Protein AF-A0A9E4N313-F1 (afdb_monomer_lite)

pLDDT: mean 80.67, std 12.79, range [49.53, 95.38]

Structure (mmCIF, N/CA/C/O backbone):
data_AF-A0A9E4N313-F1
#
_entry.id   AF-A0A9E4N313-F1
#
loop_
_atom_site.group_PDB
_atom_site.id
_atom_site.type_symbol
_atom_site.label_atom_id
_atom_site.label_alt_id
_atom_site.label_comp_id
_atom_site.label_asym_id
_atom_site.label_entity_id
_atom_site.label_seq_id
_atom_site.pdbx_PDB_ins_code
_atom_site.Cartn_x
_atom_site.Cartn_y
_atom_site.Cartn_z
_atom_site.occupancy
_atom_site.B_iso_or_equiv
_atom_site.auth_seq_id
_atom_site.auth_comp_id
_atom_site.auth_asym_id
_atom_site.auth_atom_id
_atom_site.pdbx_PDB_model_num
ATOM 1 N N . MET A 1 1 ? 15.731 -11.519 -10.674 1.00 49.53 1 MET A N 1
ATOM 2 C CA . MET A 1 1 ? 15.086 -11.826 -9.377 1.00 49.53 1 MET A CA 1
ATOM 3 C C . MET A 1 1 ? 14.420 -13.196 -9.506 1.00 49.53 1 MET A C 1
ATOM 5 O O . MET A 1 1 ? 13.702 -13.385 -10.477 1.00 49.53 1 MET A O 1
ATOM 9 N N . GLY A 1 2 ? 14.708 -14.179 -8.647 1.00 55.78 2 GLY A N 1
ATOM 10 C CA . GLY A 1 2 ? 14.119 -15.526 -8.777 1.00 55.78 2 GLY A CA 1
ATOM 11 C C . GLY A 1 2 ? 12.646 -15.583 -8.343 1.00 55.78 2 GLY A C 1
ATOM 12 O O . GLY A 1 2 ? 12.259 -14.854 -7.434 1.00 55.78 2 GLY A O 1
ATOM 13 N N . ILE A 1 3 ? 11.850 -16.485 -8.934 1.00 55.41 3 ILE A N 1
ATOM 14 C CA . ILE A 1 3 ? 10.417 -16.712 -8.620 1.00 55.41 3 ILE A CA 1
ATOM 15 C C . ILE A 1 3 ? 10.149 -16.881 -7.113 1.00 55.41 3 ILE A C 1
ATOM 17 O O . ILE A 1 3 ? 9.160 -16.381 -6.591 1.00 55.41 3 ILE A O 1
ATOM 21 N N . ILE A 1 4 ? 11.060 -17.530 -6.383 1.00 50.84 4 ILE A N 1
ATOM 22 C CA . ILE A 1 4 ? 10.924 -17.765 -4.935 1.00 50.84 4 ILE A CA 1
ATOM 23 C C . ILE A 1 4 ? 11.056 -16.464 -4.125 1.00 50.84 4 ILE A C 1
ATOM 25 O O . ILE A 1 4 ? 10.411 -16.316 -3.091 1.00 50.84 4 ILE A O 1
ATOM 29 N N . VAL A 1 5 ? 11.879 -15.518 -4.584 1.00 56.56 5 VAL A N 1
ATOM 30 C CA . VAL A 1 5 ? 12.032 -14.203 -3.937 1.00 56.56 5 VAL A CA 1
ATOM 31 C C . VAL A 1 5 ? 10.777 -13.363 -4.176 1.00 56.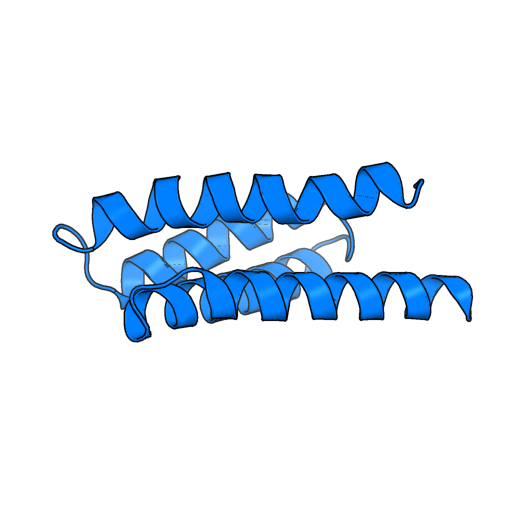56 5 VAL A C 1
ATOM 33 O O . VAL A 1 5 ? 10.273 -12.745 -3.247 1.00 56.56 5 VAL A O 1
ATOM 36 N N . PHE A 1 6 ? 10.216 -13.446 -5.382 1.00 57.84 6 PHE A N 1
ATOM 37 C CA . PHE A 1 6 ? 8.975 -12.777 -5.767 1.00 57.84 6 PHE A CA 1
ATOM 38 C C . PHE A 1 6 ? 7.767 -13.242 -4.933 1.00 57.84 6 PHE A C 1
ATOM 40 O O . PHE A 1 6 ? 7.065 -12.437 -4.334 1.00 57.84 6 PHE A O 1
ATOM 47 N N . LEU A 1 7 ? 7.595 -14.560 -4.779 1.00 54.25 7 LEU A N 1
ATOM 48 C CA . LEU A 1 7 ? 6.501 -15.145 -3.991 1.00 54.25 7 LEU A CA 1
ATOM 49 C C . LEU A 1 7 ? 6.610 -14.885 -2.479 1.00 54.25 7 LEU A C 1
ATOM 51 O O . LEU A 1 7 ? 5.611 -14.962 -1.770 1.00 54.25 7 LEU A O 1
ATOM 55 N N . LYS A 1 8 ? 7.808 -14.601 -1.955 1.00 54.75 8 LYS A N 1
ATOM 56 C CA . LYS A 1 8 ? 7.976 -14.232 -0.541 1.00 54.75 8 LYS A CA 1
ATOM 57 C C . LYS A 1 8 ? 7.640 -12.766 -0.288 1.00 54.75 8 LYS A C 1
ATOM 59 O O . LYS A 1 8 ? 7.069 -12.461 0.755 1.00 54.75 8 LYS A O 1
ATOM 64 N N . GLN A 1 9 ? 7.977 -11.889 -1.227 1.00 65.56 9 GLN A N 1
ATOM 65 C CA . GLN A 1 9 ? 7.851 -10.440 -1.089 1.00 65.56 9 GLN A CA 1
ATOM 66 C C . GLN A 1 9 ? 6.405 -10.022 -0.761 1.00 65.56 9 GLN A C 1
ATOM 68 O O . GLN A 1 9 ? 6.161 -9.393 0.268 1.00 65.56 9 GLN A O 1
ATOM 73 N N . PHE A 1 10 ? 5.434 -10.489 -1.549 1.00 64.75 10 PHE A N 1
ATOM 74 C CA . PHE A 1 10 ? 4.040 -10.063 -1.408 1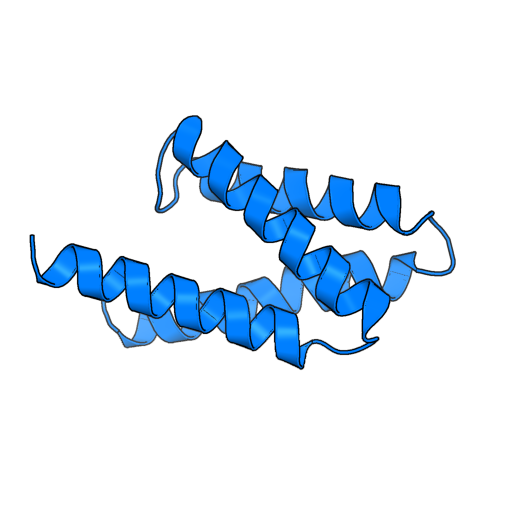.00 64.75 10 PHE A CA 1
ATOM 75 C C . PHE A 1 10 ? 3.356 -10.562 -0.117 1.00 64.75 10 PHE A C 1
ATOM 77 O O . PHE A 1 10 ? 2.509 -9.871 0.450 1.00 64.75 10 PHE A O 1
ATOM 84 N N . ILE A 1 11 ? 3.750 -11.737 0.402 1.00 61.28 11 ILE A N 1
ATOM 85 C CA . ILE A 1 11 ? 3.210 -12.294 1.657 1.00 61.28 11 ILE A CA 1
ATOM 86 C C . ILE A 1 11 ? 3.708 -11.493 2.865 1.00 61.28 11 ILE A C 1
ATOM 88 O O . ILE A 1 11 ? 2.923 -11.185 3.762 1.00 61.28 11 ILE A O 1
ATOM 92 N N . PHE A 1 12 ? 5.000 -11.151 2.903 1.00 66.00 12 PHE A N 1
ATOM 93 C CA . PHE A 1 12 ? 5.566 -10.384 4.016 1.00 66.00 12 PHE A CA 1
ATOM 94 C C . PHE A 1 12 ? 5.089 -8.933 4.012 1.00 66.00 12 PHE A C 1
ATOM 96 O O . PHE A 1 12 ? 4.791 -8.397 5.076 1.00 66.00 12 PHE A O 1
ATOM 103 N N . GLU A 1 13 ? 4.960 -8.307 2.844 1.00 60.62 13 GLU A N 1
ATOM 104 C CA . GLU A 1 13 ? 4.477 -6.929 2.756 1.00 60.62 13 GLU A CA 1
ATOM 105 C C . GLU A 1 13 ? 3.025 -6.801 3.219 1.00 60.62 13 GLU A C 1
ATOM 107 O O . GLU A 1 13 ? 2.728 -5.958 4.065 1.00 60.62 13 GLU A O 1
ATOM 112 N N . GLU A 1 14 ? 2.123 -7.679 2.776 1.00 61.75 14 GLU A N 1
ATOM 113 C CA . GLU A 1 14 ? 0.736 -7.633 3.252 1.00 61.75 14 GLU A CA 1
ATOM 114 C C . GLU A 1 14 ? 0.615 -7.991 4.742 1.00 61.75 14 GLU A C 1
ATOM 116 O O . GLU A 1 14 ? -0.177 -7.371 5.456 1.00 61.75 14 GLU A O 1
ATOM 121 N N . ALA A 1 15 ? 1.447 -8.906 5.256 1.00 65.75 15 ALA A N 1
ATOM 122 C CA . ALA A 1 15 ? 1.493 -9.236 6.682 1.00 65.75 15 ALA A CA 1
ATOM 123 C C . ALA A 1 15 ? 2.056 -8.104 7.568 1.00 65.75 15 ALA A C 1
ATOM 125 O O . ALA A 1 15 ? 1.710 -8.026 8.747 1.00 65.75 15 ALA A O 1
ATOM 126 N N . ILE A 1 16 ? 2.891 -7.211 7.025 1.00 65.25 16 ILE A N 1
ATOM 127 C CA . ILE A 1 16 ? 3.428 -6.041 7.738 1.00 65.25 16 ILE A CA 1
ATOM 128 C C . ILE A 1 16 ? 2.465 -4.852 7.624 1.00 65.25 16 ILE A C 1
ATOM 130 O O . ILE A 1 16 ? 2.113 -4.231 8.629 1.00 65.25 16 ILE A O 1
ATOM 134 N N . PHE A 1 17 ? 2.000 -4.538 6.413 1.00 62.44 17 PHE A N 1
ATOM 135 C CA . PHE A 1 17 ? 1.274 -3.298 6.138 1.00 62.44 17 PHE A CA 1
ATOM 136 C C . PHE A 1 17 ? -0.224 -3.344 6.471 1.00 62.44 17 PHE A C 1
ATOM 138 O O . PHE A 1 17 ? -0.813 -2.276 6.635 1.00 62.44 17 PHE A O 1
ATOM 145 N N . ARG A 1 18 ? -0.874 -4.515 6.603 1.00 71.31 18 ARG A N 1
ATOM 146 C CA . ARG A 1 18 ? -2.308 -4.577 6.985 1.00 71.31 18 ARG A CA 1
ATOM 147 C C . ARG A 1 18 ? -2.530 -4.911 8.456 1.00 71.31 18 ARG A C 1
ATOM 149 O O . ARG A 1 18 ? -3.086 -4.062 9.154 1.00 71.31 18 ARG A O 1
ATOM 156 N N . PRO A 1 19 ? -2.078 -6.060 8.986 1.00 62.16 19 PRO A N 1
ATOM 157 C CA . PRO A 1 19 ? -2.249 -6.367 10.403 1.00 62.16 19 PRO A CA 1
ATOM 158 C C . PRO A 1 19 ? -1.474 -5.402 11.305 1.00 62.16 19 PRO A C 1
ATOM 160 O O . PRO A 1 19 ? -1.931 -5.120 12.405 1.00 62.16 19 PRO A O 1
ATOM 163 N N . GLY A 1 20 ? -0.324 -4.885 10.853 1.00 63.22 20 GLY A N 1
ATOM 164 C CA . GLY A 1 20 ? 0.524 -3.994 11.650 1.00 63.22 20 GLY A CA 1
ATOM 165 C C . GLY A 1 20 ? 0.070 -2.531 11.687 1.00 63.22 20 GLY A C 1
ATOM 166 O O . GLY A 1 20 ? 0.322 -1.851 12.677 1.00 63.22 20 GLY A O 1
ATOM 167 N N . ILE A 1 21 ? -0.610 -2.041 10.642 1.00 64.31 21 ILE A N 1
ATOM 168 C CA . ILE A 1 21 ? -0.998 -0.620 10.520 1.00 64.31 21 ILE A CA 1
ATOM 169 C C . ILE A 1 21 ? -2.515 -0.436 10.566 1.00 64.31 21 ILE A C 1
ATOM 171 O O . ILE A 1 21 ? -3.001 0.471 11.238 1.00 64.31 21 ILE A O 1
ATOM 175 N N . ILE A 1 22 ? -3.275 -1.281 9.867 1.00 67.38 22 ILE A N 1
ATOM 176 C CA . ILE A 1 22 ? -4.723 -1.105 9.713 1.00 67.38 22 ILE A CA 1
ATOM 177 C C . ILE A 1 22 ? -5.443 -1.645 10.943 1.00 67.38 22 ILE A C 1
ATOM 179 O O . ILE A 1 22 ? -6.106 -0.884 11.639 1.00 67.38 22 ILE A O 1
ATOM 183 N N . SER A 1 23 ? -5.259 -2.930 11.256 1.00 70.69 23 SER A N 1
ATOM 184 C CA . SER A 1 23 ? -6.012 -3.612 12.320 1.00 70.69 23 SER A CA 1
ATOM 185 C C . SER A 1 23 ? -5.930 -2.953 13.711 1.00 70.69 23 SER A C 1
ATOM 187 O O . SER A 1 23 ? -6.957 -2.914 14.380 1.00 70.69 23 SER A O 1
ATOM 189 N N . PRO A 1 24 ? -4.784 -2.407 14.170 1.00 69.75 24 PRO A N 1
ATOM 190 C CA . PRO A 1 24 ? -4.681 -1.766 15.485 1.00 69.75 24 PRO A CA 1
ATOM 191 C C . PRO A 1 24 ? -5.234 -0.334 15.508 1.00 69.75 24 PRO A C 1
ATOM 193 O O . PRO A 1 24 ? -5.403 0.247 16.581 1.00 69.75 24 PRO A O 1
ATOM 196 N N . SER A 1 25 ? -5.459 0.254 14.329 1.00 69.50 25 SER A N 1
ATOM 197 C CA . SER A 1 25 ? -5.814 1.666 14.167 1.00 69.50 25 SER A CA 1
ATOM 198 C C . SER A 1 25 ? -7.303 1.888 13.906 1.00 69.50 25 SER A C 1
ATOM 200 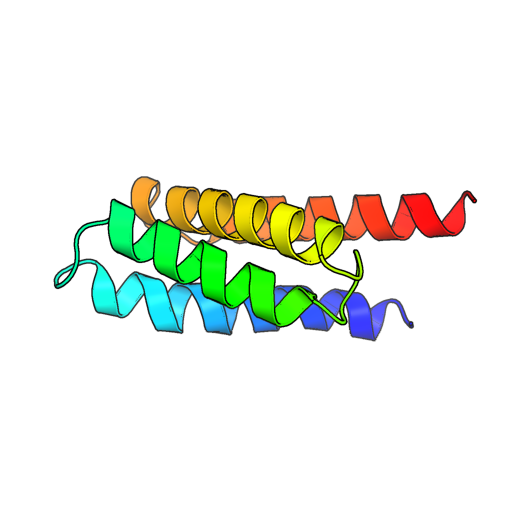O O . SER A 1 25 ? -7.762 3.012 14.098 1.00 69.50 25 SER A O 1
ATOM 202 N N . MET A 1 26 ? -8.056 0.854 13.500 1.00 71.38 26 MET A N 1
ATOM 203 C CA . MET A 1 26 ? -9.470 0.979 13.094 1.00 71.38 26 MET A CA 1
ATOM 204 C C . MET A 1 26 ? -10.383 1.559 14.184 1.00 71.38 26 MET A C 1
ATOM 206 O O . MET A 1 26 ? -11.350 2.233 13.848 1.00 71.38 26 MET A O 1
ATOM 210 N N . ASP A 1 27 ? -10.041 1.378 15.463 1.00 79.50 27 ASP A N 1
ATOM 211 C CA . ASP A 1 27 ? -10.825 1.902 16.595 1.00 79.50 27 ASP A CA 1
ATOM 212 C C . ASP A 1 27 ? -10.334 3.270 17.108 1.00 79.50 27 ASP A C 1
ATOM 214 O O . ASP A 1 27 ? -10.882 3.816 18.065 1.00 79.50 27 ASP A O 1
ATOM 218 N N . ARG A 1 28 ? -9.251 3.811 16.533 1.00 81.56 28 ARG A N 1
ATOM 219 C CA . ARG A 1 28 ? -8.549 5.002 17.054 1.00 81.56 28 ARG A CA 1
ATOM 220 C C . ARG A 1 28 ? -8.434 6.144 16.052 1.00 81.56 28 ARG A C 1
ATOM 222 O O . ARG A 1 28 ? -8.198 7.278 16.459 1.00 81.56 28 ARG A O 1
ATOM 229 N N . ILE A 1 29 ? -8.518 5.842 14.761 1.00 84.62 29 ILE A N 1
ATOM 230 C CA . ILE A 1 29 ? -8.244 6.767 13.661 1.00 84.62 29 ILE A CA 1
ATOM 231 C C . ILE A 1 29 ? -9.310 6.553 12.583 1.00 84.62 29 ILE A C 1
ATOM 233 O O . ILE A 1 29 ? -9.668 5.411 12.300 1.00 84.62 29 ILE A O 1
ATOM 237 N N . ASP A 1 30 ? -9.790 7.621 11.937 1.00 88.81 30 ASP A N 1
ATOM 238 C CA . ASP A 1 30 ? -10.760 7.453 10.852 1.00 88.81 30 ASP A CA 1
ATOM 239 C C . ASP A 1 30 ? -10.174 6.626 9.699 1.00 88.81 30 ASP A C 1
ATOM 241 O O . ASP A 1 30 ? -9.030 6.816 9.269 1.00 88.81 30 ASP A O 1
ATOM 245 N N . ALA A 1 31 ? -11.012 5.760 9.128 1.00 87.50 31 ALA A N 1
ATOM 246 C CA . ALA A 1 31 ? -10.684 4.877 8.011 1.00 87.50 31 ALA A CA 1
ATOM 247 C C . ALA A 1 31 ? -9.959 5.580 6.848 1.00 87.50 31 ALA A C 1
ATOM 249 O O . ALA A 1 31 ? -9.034 5.021 6.254 1.00 87.50 31 ALA A O 1
ATOM 250 N N . SER A 1 32 ? -10.354 6.815 6.529 1.00 90.12 32 SER A N 1
ATOM 251 C CA . SER A 1 32 ? -9.741 7.608 5.459 1.00 90.12 32 SER A CA 1
ATOM 252 C C . SER A 1 32 ? -8.277 7.946 5.747 1.00 90.12 32 SER A C 1
ATOM 254 O O . SER A 1 32 ? -7.443 7.855 4.845 1.00 90.12 32 SER A O 1
ATOM 256 N N . TYR A 1 33 ? -7.940 8.283 6.997 1.00 91.00 33 TYR A N 1
ATOM 257 C CA . TYR A 1 33 ? -6.558 8.550 7.394 1.00 91.00 33 TYR A CA 1
ATOM 258 C C . TYR A 1 33 ? -5.733 7.266 7.413 1.00 91.00 33 TYR A C 1
ATOM 260 O O . TYR A 1 33 ? -4.602 7.277 6.938 1.00 91.00 33 TYR A O 1
ATOM 268 N N . ILE A 1 34 ? -6.300 6.147 7.874 1.00 88.38 34 ILE A N 1
ATOM 269 C CA . ILE A 1 34 ? -5.623 4.841 7.836 1.00 88.38 34 ILE A CA 1
ATOM 270 C C . ILE A 1 34 ? -5.259 4.469 6.390 1.00 88.38 34 ILE A C 1
ATOM 272 O O . ILE A 1 34 ? -4.120 4.093 6.106 1.00 88.38 34 ILE A O 1
ATOM 276 N N . ALA A 1 35 ? -6.203 4.628 5.458 1.00 91.44 35 ALA A N 1
ATOM 277 C CA . ALA A 1 35 ? -5.968 4.358 4.044 1.00 91.44 35 ALA A CA 1
ATOM 278 C C . ALA A 1 35 ? -4.904 5.291 3.439 1.00 91.44 35 ALA A C 1
ATOM 280 O O . ALA A 1 35 ? -4.062 4.837 2.665 1.00 91.44 35 ALA A O 1
ATOM 281 N N . LEU A 1 36 ? -4.902 6.577 3.807 1.00 93.38 36 LEU A N 1
ATOM 282 C CA . LEU A 1 36 ? -3.909 7.545 3.333 1.00 93.38 36 L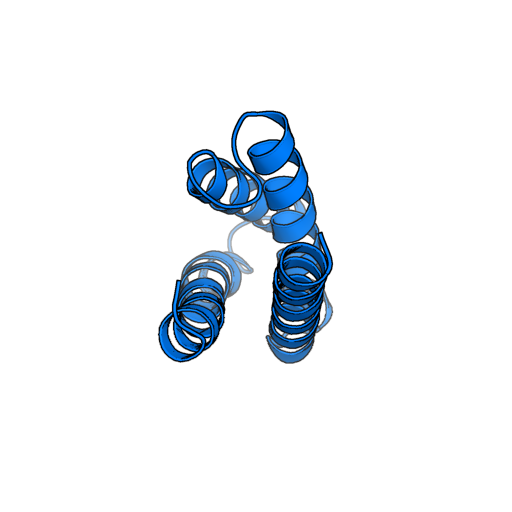EU A CA 1
ATOM 283 C C . LEU A 1 36 ? -2.504 7.260 3.886 1.00 93.38 36 LEU A C 1
ATOM 285 O O . LEU A 1 36 ? -1.528 7.313 3.142 1.00 93.38 36 LEU A O 1
ATOM 289 N N . ILE A 1 37 ? -2.392 6.917 5.169 1.00 90.62 37 ILE A N 1
ATOM 290 C CA . ILE A 1 37 ? -1.120 6.537 5.800 1.00 90.62 37 ILE A CA 1
ATOM 291 C C . ILE A 1 37 ? -0.554 5.285 5.125 1.00 90.62 37 ILE A C 1
ATOM 293 O O . ILE A 1 37 ? 0.624 5.261 4.767 1.00 90.62 37 ILE A O 1
ATOM 297 N N . SER A 1 38 ? -1.401 4.280 4.876 1.00 89.31 38 SER A N 1
ATOM 298 C CA . SER A 1 38 ? -1.025 3.093 4.102 1.00 89.31 38 SER A CA 1
ATOM 299 C C . SER A 1 38 ? -0.507 3.462 2.710 1.00 89.31 38 SER A C 1
ATOM 301 O O . SER A 1 38 ? 0.541 2.971 2.298 1.00 89.31 38 SER A O 1
ATOM 303 N N . ALA A 1 39 ? -1.196 4.365 2.006 1.00 92.44 39 ALA A N 1
ATOM 304 C CA . ALA A 1 39 ? -0.795 4.842 0.685 1.00 92.44 39 ALA A CA 1
ATOM 305 C C . ALA A 1 39 ? 0.614 5.450 0.691 1.00 92.44 39 ALA A C 1
ATOM 307 O O . ALA A 1 39 ? 1.452 5.112 -0.143 1.00 92.44 39 ALA A O 1
ATOM 308 N N . ILE A 1 40 ? 0.887 6.334 1.652 1.00 92.62 40 ILE A N 1
ATOM 309 C CA . ILE A 1 40 ? 2.168 7.039 1.754 1.00 92.62 40 ILE A CA 1
ATOM 310 C C . ILE A 1 40 ? 3.293 6.055 2.070 1.00 92.62 40 ILE A C 1
ATOM 312 O O . ILE A 1 40 ? 4.299 6.035 1.364 1.00 92.62 40 ILE A O 1
ATOM 316 N N . ILE A 1 41 ? 3.121 5.222 3.099 1.00 89.31 41 ILE A N 1
ATOM 317 C CA . ILE A 1 41 ? 4.156 4.276 3.533 1.00 89.31 41 ILE A CA 1
ATOM 318 C C . ILE A 1 41 ? 4.457 3.267 2.422 1.00 89.31 41 ILE A C 1
ATOM 320 O O . ILE A 1 41 ? 5.622 3.057 2.082 1.00 89.31 41 ILE A O 1
ATOM 324 N N . PHE A 1 42 ? 3.416 2.681 1.827 1.00 87.62 42 PHE A N 1
ATOM 325 C CA . PHE A 1 42 ? 3.569 1.695 0.763 1.00 87.62 42 PHE A CA 1
ATOM 326 C C . PHE A 1 42 ? 4.206 2.316 -0.485 1.00 87.62 42 PHE A C 1
ATOM 328 O O . PHE A 1 42 ? 5.128 1.741 -1.056 1.00 87.62 42 PHE A O 1
ATOM 335 N N . GLY A 1 43 ? 3.785 3.524 -0.871 1.00 90.00 43 GLY A N 1
ATOM 336 C CA . GLY A 1 43 ? 4.383 4.255 -1.984 1.00 90.00 43 GLY A CA 1
ATOM 337 C C . GLY A 1 43 ? 5.868 4.536 -1.766 1.00 90.00 43 GLY A C 1
ATOM 338 O O . GLY A 1 43 ? 6.686 4.168 -2.606 1.00 90.00 43 GLY A O 1
ATOM 339 N N . VAL A 1 44 ? 6.235 5.136 -0.627 1.00 90.12 44 VAL A N 1
ATOM 340 C CA . VAL A 1 44 ? 7.630 5.488 -0.295 1.00 90.12 44 VAL A CA 1
ATOM 341 C C . VAL A 1 44 ? 8.534 4.257 -0.269 1.00 90.12 44 VAL A C 1
ATOM 343 O O . VAL A 1 44 ? 9.640 4.312 -0.807 1.00 90.12 44 VAL A O 1
ATOM 346 N N . ALA A 1 45 ? 8.061 3.133 0.279 1.00 85.50 45 ALA A N 1
ATOM 347 C CA . ALA A 1 45 ? 8.805 1.872 0.279 1.00 85.50 45 ALA A CA 1
ATOM 348 C C . ALA A 1 45 ? 9.163 1.391 -1.143 1.00 85.50 45 ALA A C 1
ATOM 350 O O . ALA A 1 45 ? 10.190 0.744 -1.340 1.00 85.50 45 ALA A O 1
ATOM 351 N N . HIS A 1 46 ? 8.363 1.771 -2.141 1.00 86.19 46 HIS A N 1
ATOM 352 C CA . HIS A 1 46 ? 8.541 1.402 -3.543 1.00 86.19 46 HIS A CA 1
ATOM 353 C C . HIS A 1 46 ? 9.315 2.433 -4.375 1.00 86.19 46 HIS A C 1
ATOM 355 O O . HIS A 1 46 ? 9.506 2.215 -5.568 1.00 86.19 46 HIS A O 1
ATOM 361 N N . PHE A 1 47 ? 9.825 3.525 -3.791 1.00 86.88 47 PHE A N 1
ATOM 362 C CA . PHE A 1 47 ? 10.582 4.533 -4.549 1.00 86.88 47 PHE A CA 1
ATOM 363 C C . PHE A 1 47 ? 11.790 3.939 -5.297 1.00 86.88 47 PHE A C 1
ATOM 365 O O . PHE A 1 47 ? 12.015 4.244 -6.470 1.00 86.88 47 PHE A O 1
ATOM 372 N N . SER A 1 48 ? 12.526 3.045 -4.634 1.00 82.31 48 SER A N 1
ATOM 373 C CA . SER A 1 48 ? 13.651 2.295 -5.214 1.00 82.31 48 SER A CA 1
ATOM 374 C C . SER A 1 48 ? 13.258 0.883 -5.675 1.00 82.31 48 SER A C 1
ATOM 376 O O . SER A 1 48 ? 14.130 0.095 -6.037 1.00 82.31 48 SER A O 1
ATOM 378 N N . GLY A 1 49 ? 11.967 0.545 -5.605 1.00 75.56 49 GLY A N 1
ATOM 379 C CA . GLY A 1 49 ? 11.418 -0.766 -5.948 1.00 75.56 49 GLY A CA 1
ATOM 380 C C . GLY A 1 49 ? 11.014 -0.866 -7.417 1.00 75.56 49 GLY A C 1
ATOM 381 O O . GLY A 1 49 ? 11.457 -0.086 -8.255 1.00 75.56 49 GLY A O 1
ATOM 382 N N . MET A 1 50 ? 10.158 -1.832 -7.740 1.00 71.31 50 MET A N 1
ATOM 383 C CA . MET A 1 50 ? 9.576 -1.966 -9.073 1.00 71.31 50 MET A CA 1
ATOM 384 C C . MET A 1 50 ? 8.054 -1.810 -8.975 1.00 71.31 50 MET A C 1
ATOM 386 O O . MET A 1 50 ? 7.434 -2.600 -8.270 1.00 71.31 50 MET A O 1
ATOM 390 N N . PRO A 1 51 ? 7.424 -0.850 -9.676 1.00 68.69 51 PRO A N 1
ATOM 391 C CA . PRO A 1 51 ? 8.018 0.148 -10.570 1.00 68.69 51 PRO A CA 1
ATOM 392 C C . PRO A 1 51 ? 8.851 1.215 -9.841 1.00 68.69 51 PRO A C 1
ATOM 394 O O . PRO A 1 51 ? 8.470 1.665 -8.768 1.00 68.69 51 PRO A O 1
ATOM 397 N N . HIS A 1 52 ? 9.967 1.636 -10.449 1.00 80.69 52 HIS A N 1
ATOM 398 C CA . HIS A 1 52 ? 10.952 2.542 -9.836 1.00 80.69 52 HIS A CA 1
ATOM 399 C C . HIS A 1 52 ? 10.667 4.034 -10.064 1.00 80.69 52 HIS A C 1
ATOM 401 O O . HIS A 1 52 ? 10.036 4.445 -11.045 1.00 80.69 52 HIS A O 1
ATOM 407 N N . GLY A 1 53 ? 11.227 4.858 -9.177 1.00 88.75 53 GLY A N 1
ATOM 408 C CA . GLY A 1 53 ? 11.217 6.314 -9.253 1.00 88.75 53 GLY A CA 1
ATOM 409 C C . GLY A 1 53 ? 9.894 6.933 -8.809 1.00 88.75 53 GLY A C 1
ATOM 410 O O . GLY A 1 53 ? 8.994 6.262 -8.309 1.00 88.75 53 GLY A O 1
ATOM 411 N N . LEU A 1 54 ? 9.758 8.246 -9.015 1.00 93.88 54 LEU A N 1
ATOM 412 C CA . LEU A 1 54 ? 8.611 9.013 -8.519 1.00 93.88 54 LEU A CA 1
ATOM 413 C C . LEU A 1 54 ? 7.268 8.502 -9.072 1.00 93.88 54 LEU A C 1
ATOM 415 O O . LEU A 1 54 ? 6.292 8.397 -8.335 1.00 93.88 54 LEU A O 1
ATOM 419 N N . ILE A 1 55 ? 7.218 8.142 -10.357 1.00 92.50 55 ILE A N 1
ATOM 420 C CA . ILE A 1 55 ? 5.999 7.601 -10.978 1.00 92.50 55 ILE A CA 1
ATOM 421 C C . ILE A 1 55 ? 5.644 6.240 -10.366 1.00 92.50 55 ILE A C 1
ATOM 423 O O . ILE A 1 55 ? 4.471 5.969 -10.111 1.00 92.50 55 ILE A O 1
ATOM 427 N N . GLY A 1 56 ? 6.648 5.395 -10.124 1.00 89.12 56 GLY A N 1
ATOM 428 C CA . GLY A 1 56 ? 6.469 4.101 -9.478 1.00 89.12 56 GLY A CA 1
ATOM 429 C C . GLY A 1 56 ? 5.946 4.232 -8.051 1.00 89.12 56 GLY A C 1
ATOM 430 O O . GLY A 1 56 ? 4.922 3.640 -7.722 1.00 89.12 56 GLY A O 1
ATOM 431 N N . MET A 1 57 ? 6.559 5.119 -7.266 1.00 93.06 57 MET A N 1
ATOM 432 C CA . MET A 1 57 ? 6.142 5.490 -5.910 1.00 93.06 57 MET A CA 1
ATOM 433 C C . MET A 1 57 ? 4.673 5.941 -5.853 1.00 93.06 57 MET A C 1
ATOM 435 O O . MET A 1 57 ? 3.919 5.484 -4.997 1.00 93.06 57 MET A O 1
ATOM 439 N N . LEU A 1 58 ? 4.239 6.807 -6.778 1.00 95.38 58 LEU A N 1
ATOM 440 C CA . LEU A 1 58 ? 2.853 7.291 -6.831 1.00 95.38 58 LEU A CA 1
ATOM 441 C C . LEU A 1 58 ? 1.863 6.176 -7.187 1.00 95.38 58 LEU A C 1
ATOM 443 O O . LEU A 1 58 ? 0.811 6.071 -6.559 1.00 95.38 58 LEU A O 1
ATOM 447 N N . LYS A 1 59 ? 2.199 5.326 -8.167 1.00 92.62 59 LYS A N 1
ATOM 448 C CA . LYS A 1 59 ? 1.368 4.173 -8.552 1.00 92.62 59 LYS A CA 1
ATOM 449 C C . LYS A 1 59 ? 1.255 3.160 -7.416 1.00 92.62 59 LYS A C 1
ATOM 451 O O . LYS A 1 59 ? 0.150 2.717 -7.113 1.00 92.62 59 LYS A O 1
ATOM 456 N N . ALA A 1 60 ? 2.377 2.839 -6.773 1.00 90.94 60 ALA A N 1
ATOM 457 C CA . ALA A 1 60 ? 2.411 1.972 -5.606 1.00 90.94 60 ALA A CA 1
ATOM 458 C C . ALA A 1 60 ? 1.572 2.568 -4.472 1.00 90.94 60 ALA A C 1
ATOM 460 O O . ALA A 1 60 ? 0.737 1.871 -3.915 1.00 90.94 60 ALA A O 1
ATOM 461 N N . GLY A 1 61 ? 1.691 3.866 -4.185 1.00 93.00 61 GLY A N 1
ATOM 462 C CA . GLY A 1 61 ? 0.875 4.507 -3.152 1.00 93.00 61 GLY A CA 1
ATOM 463 C C . GLY A 1 61 ? -0.628 4.440 -3.436 1.00 93.00 61 GLY A C 1
ATOM 464 O O . GLY A 1 61 ? -1.409 4.114 -2.545 1.00 93.00 61 GLY A O 1
ATOM 465 N N . LEU A 1 62 ? -1.040 4.660 -4.687 1.00 95.31 62 LEU A N 1
ATOM 466 C CA . LEU A 1 62 ? -2.435 4.505 -5.120 1.00 95.31 62 LEU A CA 1
ATOM 467 C C . LEU A 1 62 ? -2.942 3.069 -4.920 1.00 95.31 62 LEU A C 1
ATOM 469 O O . LEU A 1 62 ? -4.054 2.864 -4.433 1.00 95.31 62 LEU A O 1
ATOM 473 N N . LEU A 1 63 ? -2.107 2.077 -5.238 1.00 92.44 63 LEU A N 1
ATOM 474 C CA . LEU A 1 63 ? -2.406 0.676 -4.962 1.00 92.44 63 LEU A CA 1
ATOM 475 C C . LEU A 1 63 ? -2.499 0.421 -3.450 1.00 92.44 63 LEU A C 1
ATOM 477 O O . LEU A 1 63 ? -3.501 -0.108 -2.988 1.00 92.44 63 LEU A O 1
ATOM 481 N N . GLY A 1 64 ? -1.527 0.871 -2.658 1.00 91.50 64 GLY A N 1
ATOM 482 C CA . GLY A 1 64 ? -1.510 0.722 -1.200 1.00 91.50 64 GLY A CA 1
ATOM 483 C C . GLY A 1 64 ? -2.708 1.372 -0.495 1.00 91.50 64 GLY A C 1
ATOM 484 O O . GLY A 1 64 ? -3.168 0.859 0.529 1.00 91.50 64 GLY A O 1
ATOM 485 N N . TRP A 1 65 ? -3.253 2.456 -1.056 1.00 94.75 65 TRP A N 1
ATOM 486 C CA . TRP A 1 65 ? -4.528 3.043 -0.637 1.00 94.75 65 TRP A CA 1
ATOM 487 C C . TRP A 1 65 ? -5.705 2.100 -0.916 1.00 94.75 65 TRP A C 1
ATOM 489 O O . TRP A 1 65 ? -6.505 1.817 -0.024 1.00 94.75 65 TRP A O 1
ATOM 499 N N . PHE A 1 66 ? -5.798 1.591 -2.147 1.00 95.00 66 PHE A N 1
ATOM 500 C CA . PHE A 1 66 ? -6.883 0.713 -2.585 1.00 95.00 66 PHE A CA 1
ATOM 501 C C . PHE A 1 66 ? -6.898 -0.614 -1.815 1.00 95.00 66 PHE A C 1
ATOM 503 O O . PHE A 1 66 ? -7.944 -1.056 -1.337 1.00 95.00 66 PHE A O 1
ATOM 510 N N . LEU A 1 67 ? -5.723 -1.209 -1.607 1.00 91.75 67 LEU A N 1
ATOM 511 C CA . LEU A 1 67 ? -5.558 -2.416 -0.803 1.00 91.75 67 LEU A CA 1
ATOM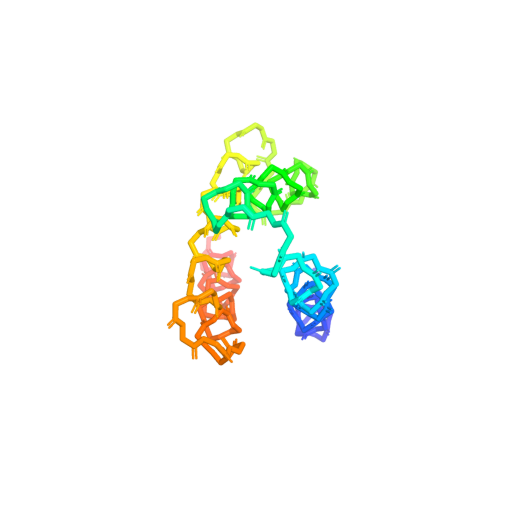 512 C C . LEU A 1 67 ? -5.997 -2.170 0.646 1.00 91.75 67 LEU A C 1
ATOM 514 O O . LEU A 1 67 ? -6.764 -2.964 1.191 1.00 91.75 67 LEU A O 1
ATOM 518 N N . ALA A 1 68 ? -5.613 -1.041 1.251 1.00 91.38 68 ALA A N 1
ATOM 519 C CA . ALA A 1 68 ? -6.059 -0.691 2.598 1.00 91.38 68 ALA A CA 1
ATOM 520 C C . ALA A 1 68 ? -7.578 -0.516 2.696 1.00 91.38 68 ALA A C 1
ATOM 522 O O . ALA A 1 68 ? -8.194 -1.037 3.624 1.00 91.38 68 ALA A O 1
ATOM 523 N N . LYS A 1 69 ? -8.193 0.156 1.718 1.00 92.88 69 LYS A N 1
ATOM 524 C CA . LYS A 1 69 ? -9.652 0.287 1.627 1.00 92.88 69 LYS A CA 1
ATOM 525 C C . LYS A 1 69 ? -10.339 -1.075 1.573 1.00 92.88 69 LYS A C 1
ATOM 527 O O . LYS A 1 69 ? -11.300 -1.275 2.309 1.00 92.88 69 LYS A O 1
ATOM 532 N N . SER A 1 70 ? -9.807 -2.022 0.798 1.00 93.38 70 SER A N 1
ATOM 533 C CA . SER A 1 70 ? -10.373 -3.375 0.721 1.00 93.38 70 SER A CA 1
ATOM 534 C C . SER A 1 70 ? -10.370 -4.093 2.078 1.00 93.38 70 SER A C 1
ATOM 536 O O . SER A 1 70 ? -11.367 -4.716 2.437 1.00 93.38 70 SER A O 1
ATOM 538 N N . VAL A 1 71 ? -9.306 -3.946 2.878 1.00 90.94 71 VAL A N 1
ATOM 539 C CA . VAL A 1 71 ? -9.235 -4.536 4.226 1.00 90.94 71 VAL A CA 1
ATOM 540 C C . VAL A 1 71 ? -10.208 -3.854 5.178 1.00 90.94 71 VAL A C 1
ATOM 542 O O . VAL A 1 71 ? -10.919 -4.535 5.909 1.00 90.94 71 VAL A O 1
ATOM 545 N N . ILE A 1 72 ? -10.268 -2.522 5.153 1.00 90.62 72 ILE A N 1
ATOM 546 C CA . ILE A 1 72 ? -11.156 -1.745 6.025 1.00 90.62 72 ILE A CA 1
ATOM 547 C C . ILE A 1 72 ? -12.627 -2.078 5.741 1.00 90.62 72 ILE A C 1
ATOM 549 O O . ILE A 1 72 ? -13.409 -2.258 6.667 1.00 90.62 72 ILE A O 1
ATOM 553 N N . GLU A 1 73 ? -13.021 -2.174 4.474 1.00 91.62 73 GLU A N 1
ATOM 554 C CA . GLU A 1 73 ? -14.423 -2.387 4.098 1.00 91.62 73 GLU A CA 1
ATOM 555 C C . GLU A 1 73 ? -14.871 -3.840 4.264 1.00 91.62 73 GLU A C 1
ATOM 557 O O . GLU A 1 73 ? -16.019 -4.090 4.619 1.00 91.62 73 GLU A O 1
ATOM 562 N N . THR A 1 74 ? -13.976 -4.802 4.024 1.00 91.31 74 THR A N 1
ATOM 563 C CA . THR A 1 74 ? -14.320 -6.234 4.080 1.00 91.31 74 THR A CA 1
ATOM 564 C C . THR A 1 74 ? -13.923 -6.908 5.387 1.00 91.31 74 THR A C 1
ATOM 566 O O . THR A 1 74 ? -14.268 -8.068 5.598 1.00 91.31 74 THR A O 1
ATOM 569 N N . GLN A 1 75 ? -13.202 -6.196 6.260 1.00 87.00 75 GLN A N 1
ATOM 570 C CA . GLN A 1 75 ? -12.662 -6.710 7.522 1.00 87.00 75 GLN A CA 1
ATOM 571 C C . GLN A 1 75 ? -11.808 -7.981 7.331 1.00 87.00 75 GLN A C 1
ATOM 573 O O . GLN A 1 75 ? -11.686 -8.814 8.227 1.00 87.00 75 GLN A O 1
ATOM 578 N N . GLY A 1 76 ? -11.204 -8.143 6.149 1.00 84.94 76 GLY A N 1
ATOM 579 C CA . GLY A 1 76 ? -10.442 -9.328 5.774 1.00 84.94 76 GLY A CA 1
ATOM 580 C C . GLY A 1 76 ? -9.303 -9.012 4.810 1.00 84.94 76 GLY A C 1
ATOM 581 O O . GLY A 1 76 ? -9.369 -8.083 4.010 1.00 84.94 76 GLY A O 1
ATOM 582 N N . ILE A 1 77 ? -8.235 -9.810 4.873 1.00 85.06 77 ILE A N 1
ATOM 583 C CA . ILE A 1 77 ? -7.028 -9.612 4.050 1.00 85.06 77 ILE A CA 1
ATOM 584 C C . ILE A 1 77 ? -7.133 -10.236 2.651 1.00 85.06 77 ILE A C 1
ATOM 586 O O . ILE A 1 77 ? -6.323 -9.936 1.780 1.00 85.06 77 ILE A O 1
ATOM 590 N N . PHE A 1 78 ? -8.130 -11.095 2.417 1.00 87.44 78 PHE A N 1
ATOM 591 C CA . PHE A 1 78 ? -8.234 -11.903 1.199 1.00 87.44 78 PHE A CA 1
ATOM 592 C C . PHE A 1 78 ? -8.183 -11.068 -0.088 1.00 87.44 78 PHE A C 1
ATOM 594 O O . PHE A 1 78 ? -7.456 -11.415 -1.021 1.00 87.44 78 PHE A O 1
ATOM 601 N N . TRP A 1 79 ? -8.918 -9.954 -0.133 1.00 89.75 79 TRP A N 1
ATOM 602 C CA . TRP A 1 79 ? -8.957 -9.091 -1.313 1.00 89.75 79 TRP A CA 1
ATOM 603 C C . TRP A 1 79 ? -7.647 -8.344 -1.526 1.00 89.75 79 TRP A C 1
ATOM 605 O O . TRP A 1 79 ? -7.114 -8.386 -2.632 1.00 89.75 79 TRP A O 1
ATOM 615 N N . ALA A 1 80 ? -7.092 -7.739 -0.473 1.00 89.25 80 ALA A N 1
ATOM 616 C CA . ALA A 1 80 ? -5.798 -7.068 -0.552 1.00 89.25 80 ALA A CA 1
ATOM 617 C C . ALA A 1 80 ? -4.700 -8.022 -1.047 1.00 89.25 80 ALA A C 1
ATOM 619 O O . ALA A 1 80 ? -3.971 -7.712 -1.987 1.00 89.25 80 ALA A O 1
ATOM 620 N N . TRP A 1 81 ? -4.658 -9.229 -0.482 1.00 85.06 81 TRP A N 1
ATOM 621 C CA . TRP A 1 81 ? -3.721 -10.273 -0.880 1.00 85.06 81 TRP A CA 1
ATOM 622 C C . TRP A 1 81 ? -3.892 -10.679 -2.348 1.00 85.06 81 TRP A C 1
ATOM 624 O O . TRP A 1 81 ? -2.918 -10.715 -3.096 1.00 85.06 81 TRP A O 1
ATOM 634 N N . SER A 1 82 ? -5.128 -10.940 -2.781 1.00 88.31 82 SER A N 1
ATOM 635 C CA . SER A 1 82 ? -5.409 -11.402 -4.146 1.00 88.31 82 SER A CA 1
ATOM 636 C C . SER A 1 82 ? -5.056 -10.344 -5.189 1.00 88.31 82 SER A C 1
ATOM 638 O O . SER A 1 82 ? -4.458 -10.660 -6.215 1.00 88.31 82 SER A O 1
ATOM 640 N N . ILE A 1 83 ? -5.403 -9.080 -4.927 1.00 90.56 83 ILE A N 1
ATOM 641 C CA . ILE A 1 83 ? -5.128 -7.965 -5.840 1.00 90.56 83 ILE A CA 1
ATOM 642 C C . ILE A 1 83 ? -3.619 -7.744 -5.970 1.00 90.56 83 ILE A C 1
ATOM 644 O O . ILE A 1 83 ? -3.123 -7.625 -7.090 1.00 90.56 83 ILE A O 1
ATOM 648 N N . HIS A 1 84 ? -2.894 -7.721 -4.848 1.00 86.06 84 HIS A N 1
ATOM 649 C CA . HIS A 1 84 ? -1.443 -7.548 -4.851 1.00 86.06 84 HIS A CA 1
ATOM 650 C C . HIS A 1 84 ? -0.758 -8.706 -5.593 1.00 86.06 84 HIS A C 1
ATOM 652 O O . HIS A 1 84 ? 0.011 -8.472 -6.520 1.00 86.06 84 HIS A O 1
ATOM 658 N N . PHE A 1 85 ? -1.132 -9.953 -5.291 1.00 84.19 85 PHE A N 1
ATOM 659 C CA . PHE A 1 85 ? -0.594 -11.133 -5.971 1.00 84.19 85 PHE A CA 1
ATOM 660 C C . PHE A 1 85 ? -0.786 -11.085 -7.494 1.00 84.19 85 PHE A C 1
ATOM 662 O O . PHE A 1 85 ? 0.142 -11.359 -8.255 1.00 84.19 85 PHE A O 1
ATOM 669 N N . ILE A 1 86 ? -1.987 -10.728 -7.960 1.00 88.81 86 ILE A N 1
ATOM 670 C CA . ILE A 1 86 ? -2.274 -10.629 -9.397 1.00 88.81 86 ILE A CA 1
ATOM 671 C C . ILE A 1 86 ? -1.443 -9.513 -10.040 1.00 88.81 86 ILE A C 1
ATOM 673 O O . ILE A 1 86 ? -0.902 -9.712 -11.127 1.00 88.81 86 ILE A O 1
ATOM 677 N N . GLN A 1 87 ? -1.325 -8.353 -9.389 1.00 88.50 87 GLN A N 1
ATOM 678 C CA . GLN A 1 87 ? -0.522 -7.239 -9.894 1.00 88.50 87 GLN A CA 1
ATOM 679 C C . GLN A 1 87 ? 0.953 -7.632 -10.037 1.00 88.50 87 GLN A C 1
ATOM 681 O O . GLN A 1 87 ? 1.566 -7.342 -11.066 1.00 88.50 87 GLN A O 1
ATOM 686 N N . ASP A 1 88 ? 1.479 -8.369 -9.070 1.00 83.19 88 ASP A N 1
ATOM 687 C CA . ASP A 1 88 ? 2.814 -8.942 -9.114 1.00 83.19 88 ASP A CA 1
ATOM 688 C C . ASP A 1 88 ? 2.984 -9.902 -10.304 1.00 83.19 88 ASP A C 1
ATOM 690 O O . ASP A 1 88 ? 3.891 -9.736 -11.126 1.00 83.19 88 ASP A O 1
ATOM 694 N N . VAL A 1 89 ? 2.069 -10.858 -10.489 1.00 85.62 89 VAL A N 1
ATOM 695 C CA . VAL A 1 89 ? 2.098 -11.768 -11.648 1.00 85.62 89 VAL A CA 1
ATOM 696 C C . VAL A 1 89 ? 2.090 -10.994 -12.971 1.00 85.62 89 VAL A C 1
ATOM 698 O O . VAL A 1 89 ? 2.876 -11.304 -13.866 1.00 85.62 89 VAL A O 1
ATOM 701 N N . VAL A 1 90 ? 1.247 -9.966 -13.099 1.00 87.56 90 VAL A N 1
ATOM 702 C CA . VAL A 1 90 ? 1.158 -9.143 -14.315 1.00 87.56 90 VAL A CA 1
ATOM 703 C C . VAL A 1 90 ? 2.464 -8.396 -14.587 1.00 87.56 90 VAL A C 1
ATOM 705 O O . VAL A 1 90 ? 2.931 -8.398 -15.725 1.00 87.56 90 VAL A O 1
ATOM 708 N N . ILE A 1 91 ? 3.078 -7.786 -13.568 1.00 83.25 91 ILE A N 1
ATOM 709 C CA . ILE A 1 91 ? 4.366 -7.094 -13.717 1.00 83.25 91 ILE A CA 1
ATOM 710 C C . ILE A 1 91 ? 5.448 -8.081 -14.147 1.00 83.25 91 ILE A C 1
ATOM 712 O O . ILE A 1 91 ? 6.181 -7.813 -15.098 1.00 83.25 91 ILE A O 1
ATOM 716 N N . TYR A 1 92 ? 5.529 -9.232 -13.479 1.00 83.00 92 TYR A N 1
ATOM 717 C CA . TYR A 1 92 ? 6.524 -10.252 -13.779 1.00 83.00 92 TYR A CA 1
ATOM 718 C C . TYR A 1 92 ? 6.391 -10.774 -15.214 1.00 83.00 92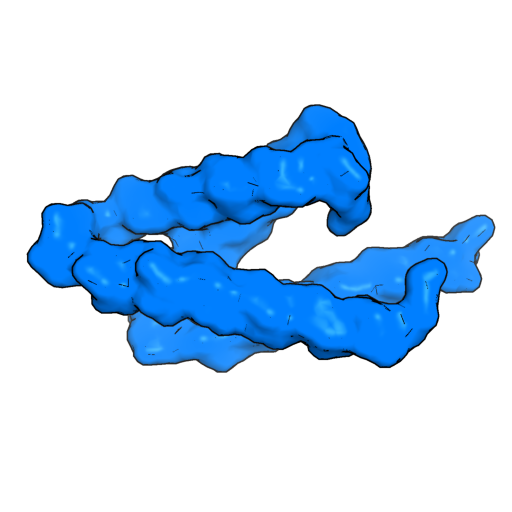 TYR A C 1
ATOM 720 O O . TYR A 1 92 ? 7.376 -10.815 -15.948 1.00 83.00 92 TYR A O 1
ATOM 728 N N . LEU A 1 93 ? 5.171 -11.105 -15.647 1.00 85.44 93 LEU A N 1
ATOM 729 C CA . LEU A 1 93 ? 4.914 -11.543 -17.019 1.00 85.44 93 LEU A CA 1
ATOM 730 C C . LEU A 1 93 ? 5.223 -10.442 -18.035 1.00 85.44 93 LEU A C 1
ATOM 732 O O . LEU A 1 93 ? 5.858 -10.725 -19.046 1.00 85.44 93 LEU A O 1
ATOM 736 N N . GLY A 1 94 ? 4.839 -9.194 -17.751 1.00 82.44 94 GLY A N 1
ATOM 737 C CA . GLY A 1 94 ? 5.153 -8.040 -18.593 1.00 82.44 94 GLY A CA 1
ATOM 738 C C . GLY A 1 94 ? 6.657 -7.860 -18.815 1.00 82.44 94 GLY A C 1
ATOM 739 O O . GLY A 1 94 ? 7.072 -7.500 -19.911 1.00 82.44 94 GLY A O 1
ATOM 740 N N . PHE A 1 95 ? 7.481 -8.171 -17.816 1.00 79.44 95 PHE A N 1
ATOM 741 C CA . PHE A 1 95 ? 8.937 -8.171 -17.954 1.00 79.44 95 PHE A CA 1
ATOM 742 C C . PHE A 1 95 ? 9.505 -9.334 -18.755 1.00 79.44 95 PHE A C 1
ATOM 744 O O . PHE A 1 95 ? 10.564 -9.184 -19.345 1.00 79.44 95 PHE A O 1
ATOM 751 N N . MET A 1 96 ? 8.861 -10.498 -18.741 1.00 77.56 96 MET A N 1
ATOM 752 C CA . MET A 1 96 ? 9.361 -11.674 -19.460 1.00 77.56 96 MET A CA 1
ATOM 753 C C . MET A 1 96 ? 9.105 -11.612 -20.968 1.00 77.56 96 MET A C 1
ATOM 755 O O . MET A 1 96 ? 9.764 -12.324 -21.722 1.00 77.56 96 MET A O 1
ATOM 759 N N . ILE A 1 97 ? 8.113 -10.826 -21.392 1.00 81.56 97 ILE A N 1
ATOM 760 C CA . ILE A 1 97 ? 7.677 -10.719 -22.792 1.00 81.56 97 ILE A CA 1
ATOM 761 C C . ILE A 1 97 ? 8.235 -9.488 -23.524 1.00 81.56 97 ILE A C 1
ATOM 763 O O . ILE A 1 97 ? 7.944 -9.324 -24.708 1.00 81.56 97 ILE A O 1
ATOM 767 N N . ASN A 1 98 ? 8.996 -8.635 -22.835 1.00 56.06 98 ASN A N 1
ATOM 768 C CA . ASN A 1 98 ? 9.741 -7.503 -23.401 1.00 56.06 98 ASN A CA 1
ATOM 769 C C . ASN A 1 98 ? 11.244 -7.777 -23.312 1.00 56.06 98 ASN A C 1
ATOM 771 O O . ASN A 1 98 ? 11.967 -7.321 -24.223 1.00 56.06 98 ASN A O 1
#

Secondary structure (DSSP, 8-state):
--HHHHHHHHHHHHHHHTTTTTTTTTTTS-HHHHHHHHHHHHHHHTTTSSS-HHHHHHHHHHHHHHHHHHHHHHSSSHHHHHHHHHHHHHHHHHHH--

InterPro domains:
  IPR003675 CAAX prenyl protease 2/Lysostaphin resistance protein A-like domain [PF02517] (2-89)

Organism: NCBI:txid2792791

Sequence (98 aa):
MGIIVFLKQFIFEEAIFRPGIISPSMDRIDASYIALISAIIFGVAHFSGMPHGLIGMLKAGLLGWFLAKSVIETQGIFWAWSIHFIQDVVIYLGFMIN

Radius of gyration: 13.48 Å; chains: 1; bounding box: 30×27×40 Å

Foldseek 3Di:
DDPVVLVVVLVVCLVCLPVVQQVVCPVPDDLQVSLQVQLQVQLVVCCPHVVHHPVSSNVRSVLSSVQSVCCSVVVDNVVSSVVSVVVSVVSVVVVVVD